Protein AF-A0A351Z888-F1 (afdb_monomer_lite)

pLDDT: mean 80.84, std 11.52, range [38.84, 94.94]

Sequence (73 aa):
RQSVLTHIAGGDYSSALIEMARLRKPVDDFFDTVLVMAEDAKIRFNRLSLLDEISTLFLDLADFSRIVTDDQT

Structure (mmCIF, N/CA/C/O backbone):
data_AF-A0A351Z888-F1
#
_entry.id   AF-A0A351Z888-F1
#
loop_
_atom_site.group_PDB
_atom_site.id
_atom_site.type_symbol
_atom_site.label_atom_id
_atom_site.label_alt_id
_atom_site.label_comp_id
_atom_site.label_asym_id
_atom_site.label_entity_id
_atom_site.label_seq_id
_atom_site.pdbx_PDB_ins_code
_atom_site.Cartn_x
_atom_site.Cartn_y
_atom_site.Cartn_z
_atom_site.occupancy
_atom_site.B_iso_or_equiv
_atom_site.auth_seq_id
_atom_site.auth_comp_id
_atom_site.auth_asym_id
_atom_site.auth_atom_id
_atom_site.pdbx_PDB_model_num
ATOM 1 N N . ARG A 1 1 ? 7.516 -4.614 -4.139 1.00 72.44 1 ARG A N 1
ATOM 2 C CA . ARG A 1 1 ? 8.332 -3.381 -4.273 1.00 72.44 1 ARG A CA 1
ATOM 3 C C . ARG A 1 1 ? 9.576 -3.565 -5.146 1.00 72.44 1 ARG A C 1
ATOM 5 O O . ARG A 1 1 ? 9.595 -2.989 -6.220 1.00 72.44 1 ARG A O 1
ATOM 12 N N . GLN A 1 2 ? 10.579 -4.368 -4.757 1.00 77.38 2 GLN A N 1
ATOM 13 C CA . GLN A 1 2 ? 11.865 -4.436 -5.485 1.00 77.38 2 GLN A CA 1
ATOM 14 C C . GLN A 1 2 ? 11.738 -4.792 -6.981 1.00 77.38 2 GLN A C 1
ATOM 16 O O . GLN A 1 2 ? 12.347 -4.128 -7.809 1.00 77.38 2 GLN A O 1
ATOM 21 N N . SER A 1 3 ? 10.917 -5.790 -7.329 1.00 79.19 3 SER A N 1
ATOM 22 C CA . SER A 1 3 ? 10.698 -6.197 -8.729 1.00 79.19 3 SER A CA 1
ATOM 23 C C . SER A 1 3 ? 10.062 -5.086 -9.580 1.00 79.19 3 SER A C 1
ATOM 25 O O . SER A 1 3 ? 10.539 -4.825 -10.679 1.00 79.19 3 SER A O 1
ATOM 27 N N . VAL A 1 4 ? 9.070 -4.362 -9.047 1.00 80.31 4 VAL A N 1
ATOM 28 C CA . VAL A 1 4 ? 8.417 -3.231 -9.736 1.0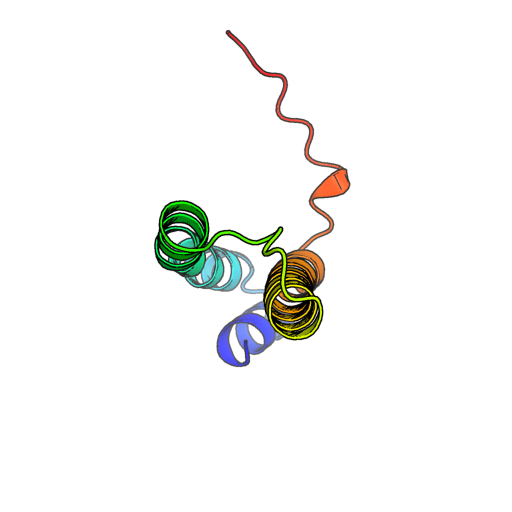0 80.31 4 VAL A CA 1
ATOM 29 C C . VAL A 1 4 ? 9.428 -2.125 -10.051 1.00 80.31 4 VAL A C 1
ATOM 31 O O . VAL A 1 4 ? 9.505 -1.675 -11.189 1.00 80.31 4 VAL A O 1
ATOM 34 N N . LEU A 1 5 ? 10.268 -1.747 -9.081 1.00 81.69 5 LEU A N 1
ATOM 35 C CA . LEU A 1 5 ? 11.305 -0.728 -9.284 1.00 81.69 5 LEU A CA 1
ATOM 36 C C . LEU A 1 5 ? 12.347 -1.153 -10.328 1.00 81.69 5 LEU A C 1
ATOM 38 O O . LEU A 1 5 ? 12.811 -0.323 -11.105 1.00 81.69 5 LEU A O 1
ATOM 42 N N . THR A 1 6 ? 12.693 -2.441 -10.386 1.00 85.44 6 THR A N 1
ATOM 43 C CA . THR A 1 6 ? 13.590 -2.976 -11.420 1.00 85.44 6 THR A CA 1
ATOM 44 C C . THR A 1 6 ? 12.970 -2.882 -12.817 1.00 85.44 6 THR A C 1
ATOM 46 O O . THR A 1 6 ? 13.662 -2.478 -13.749 1.00 85.44 6 THR A O 1
ATOM 49 N N . HIS A 1 7 ? 11.678 -3.192 -12.970 1.00 83.06 7 HIS A N 1
ATOM 50 C CA . HIS A 1 7 ? 10.973 -3.049 -14.249 1.00 83.06 7 HIS A CA 1
ATOM 51 C C . HIS A 1 7 ? 10.864 -1.580 -14.689 1.00 83.06 7 HIS A C 1
ATOM 53 O O . HIS A 1 7 ? 11.142 -1.277 -15.848 1.00 83.06 7 HIS A O 1
ATOM 59 N N . ILE A 1 8 ? 10.569 -0.661 -13.760 1.00 81.50 8 ILE A N 1
ATOM 60 C CA . ILE A 1 8 ? 10.546 0.790 -14.023 1.00 81.50 8 ILE A CA 1
ATOM 61 C C . ILE A 1 8 ? 11.925 1.285 -14.474 1.00 81.50 8 ILE A C 1
ATOM 63 O O . ILE A 1 8 ? 12.031 1.962 -15.494 1.00 81.50 8 ILE A O 1
ATOM 67 N N . ALA A 1 9 ? 12.993 0.918 -13.757 1.00 83.81 9 ALA A N 1
ATOM 68 C CA . ALA A 1 9 ? 14.358 1.317 -14.104 1.00 83.81 9 ALA A CA 1
ATOM 69 C C . ALA A 1 9 ? 14.814 0.763 -15.468 1.00 83.81 9 ALA A C 1
ATOM 71 O O . ALA A 1 9 ? 15.633 1.384 -16.142 1.00 83.81 9 ALA A O 1
ATOM 72 N N . GLY A 1 10 ? 14.278 -0.389 -15.879 1.00 85.12 10 GLY A N 1
ATOM 73 C CA . GLY A 1 10 ? 14.512 -0.991 -17.192 1.00 85.12 10 GLY A CA 1
ATOM 74 C C . GLY A 1 10 ? 13.620 -0.458 -18.320 1.00 85.12 10 GLY A C 1
ATOM 75 O O . GLY A 1 10 ? 13.777 -0.906 -19.453 1.00 85.12 10 GLY A O 1
ATOM 76 N N . GLY A 1 11 ? 12.684 0.459 -18.039 1.00 83.19 11 GLY A N 1
ATOM 77 C CA . GLY A 1 11 ? 11.712 0.975 -19.014 1.00 83.19 11 GLY A CA 1
ATOM 78 C C . GLY A 1 11 ? 10.578 0.002 -19.367 1.00 83.19 11 GLY A C 1
ATOM 79 O O . GLY A 1 11 ? 9.782 0.279 -20.264 1.00 83.19 11 GLY A O 1
ATOM 80 N N . ASP A 1 12 ? 10.472 -1.129 -18.667 1.00 86.94 12 ASP A N 1
ATOM 81 C CA . ASP A 1 12 ? 9.426 -2.133 -18.864 1.00 86.94 12 ASP A CA 1
ATOM 82 C C . ASP A 1 12 ? 8.205 -1.829 -17.985 1.00 86.94 12 ASP A C 1
ATOM 84 O O . ASP A 1 12 ? 7.893 -2.505 -17.000 1.00 86.94 12 ASP A O 1
ATOM 88 N N . TYR A 1 13 ? 7.495 -0.763 -18.349 1.00 81.88 13 TYR A N 1
ATOM 89 C CA . TYR A 1 13 ? 6.300 -0.325 -17.630 1.00 81.88 13 TYR A CA 1
ATOM 90 C C . TYR A 1 13 ? 5.156 -1.344 -17.695 1.00 81.88 13 TYR A C 1
ATOM 92 O O . TYR A 1 13 ? 4.346 -1.396 -16.774 1.00 81.88 13 TYR A O 1
ATOM 100 N N . SER A 1 14 ? 5.091 -2.181 -18.739 1.00 85.19 14 SER A N 1
ATOM 101 C CA . SER A 1 14 ? 4.059 -3.222 -18.847 1.00 85.19 14 SER A CA 1
ATOM 102 C C . SER A 1 14 ? 4.221 -4.277 -17.759 1.00 85.19 14 SER A C 1
ATOM 104 O O . SER A 1 14 ? 3.259 -4.571 -17.050 1.00 85.19 14 SER A O 1
ATOM 106 N N . SER A 1 15 ? 5.434 -4.800 -17.563 1.00 86.56 15 SER A N 1
ATOM 107 C CA . SER A 1 15 ? 5.691 -5.752 -16.478 1.00 86.56 15 SER A CA 1
ATOM 108 C C . SER A 1 15 ? 5.510 -5.107 -15.105 1.00 86.56 15 SER A C 1
ATOM 110 O O . SER A 1 15 ? 4.921 -5.721 -14.217 1.00 86.56 15 SER A O 1
ATOM 112 N N . ALA A 1 16 ? 5.927 -3.846 -14.938 1.00 84.31 16 ALA A N 1
ATOM 113 C CA . ALA A 1 16 ? 5.690 -3.101 -13.702 1.00 84.31 16 ALA A CA 1
ATOM 114 C C . ALA A 1 16 ? 4.186 -2.970 -13.384 1.00 84.31 16 ALA A C 1
ATOM 116 O O . ALA A 1 16 ? 3.772 -3.243 -12.258 1.00 84.31 16 ALA A O 1
ATOM 117 N N . LEU A 1 17 ? 3.357 -2.623 -14.377 1.00 83.25 17 LEU A N 1
ATOM 118 C CA . LEU A 1 17 ? 1.901 -2.520 -14.239 1.00 83.25 17 LEU A CA 1
ATOM 119 C C . LEU A 1 17 ? 1.245 -3.872 -13.936 1.00 83.25 17 LEU A C 1
ATOM 121 O O . LEU A 1 17 ? 0.352 -3.931 -13.095 1.00 83.25 17 LEU A O 1
ATOM 125 N N . ILE A 1 18 ? 1.687 -4.960 -14.575 1.00 87.31 18 ILE A N 1
ATOM 126 C CA . ILE A 1 18 ? 1.170 -6.314 -14.315 1.00 87.31 18 ILE A CA 1
ATOM 127 C C . ILE A 1 18 ? 1.477 -6.747 -12.880 1.00 87.31 18 ILE A C 1
ATOM 129 O O . ILE A 1 18 ? 0.601 -7.274 -12.195 1.00 87.31 18 ILE A O 1
ATOM 133 N N . GLU A 1 19 ? 2.699 -6.511 -12.402 1.00 85.50 19 GLU A N 1
ATOM 134 C CA . GLU A 1 19 ? 3.073 -6.818 -11.020 1.00 85.50 19 GLU A CA 1
ATOM 135 C C . GLU A 1 19 ? 2.279 -5.969 -10.019 1.00 85.50 19 GLU A C 1
ATOM 137 O O . GLU A 1 19 ? 1.810 -6.487 -9.006 1.00 85.50 19 GLU A O 1
ATOM 142 N N . MET A 1 20 ? 2.038 -4.692 -10.324 1.00 81.94 20 MET A N 1
ATOM 143 C CA . MET A 1 20 ? 1.180 -3.833 -9.502 1.00 81.94 20 MET A CA 1
ATOM 144 C C . MET A 1 20 ? -0.288 -4.276 -9.524 1.00 81.94 20 MET A C 1
ATOM 146 O O . MET A 1 20 ? -0.945 -4.265 -8.486 1.00 81.94 20 MET A O 1
ATOM 150 N N . ALA A 1 21 ? -0.804 -4.750 -10.660 1.00 86.25 21 ALA A N 1
ATOM 151 C CA . ALA A 1 21 ? -2.172 -5.255 -10.770 1.00 86.25 21 ALA A CA 1
ATOM 152 C C . ALA A 1 21 ? -2.425 -6.477 -9.871 1.00 86.25 21 ALA A C 1
ATOM 154 O O . ALA A 1 21 ? -3.548 -6.680 -9.409 1.00 86.25 21 ALA A O 1
ATOM 155 N N . ARG A 1 22 ? -1.388 -7.264 -9.551 1.00 86.12 22 ARG A N 1
ATOM 156 C CA . ARG A 1 22 ? -1.494 -8.379 -8.593 1.00 86.12 22 ARG A CA 1
ATOM 157 C C . ARG A 1 22 ? -1.775 -7.918 -7.167 1.00 86.12 22 ARG A C 1
ATOM 159 O O . ARG A 1 22 ? -2.315 -8.701 -6.393 1.00 86.12 22 ARG A O 1
ATOM 166 N N . LEU A 1 23 ? -1.448 -6.671 -6.823 1.00 83.56 23 LEU A N 1
ATOM 167 C CA . LEU A 1 23 ? -1.761 -6.097 -5.514 1.00 83.56 23 LEU A CA 1
ATOM 168 C C . LEU A 1 23 ? -3.244 -5.756 -5.367 1.00 83.56 23 LEU A C 1
ATOM 170 O O . LEU A 1 23 ? -3.708 -5.647 -4.241 1.00 83.56 23 LEU A O 1
ATOM 174 N N . ARG A 1 24 ? -4.008 -5.656 -6.462 1.00 84.50 24 ARG A N 1
ATOM 175 C CA . ARG A 1 24 ? -5.439 -5.332 -6.407 1.00 84.50 24 ARG A CA 1
ATOM 176 C C . ARG A 1 24 ? -6.208 -6.265 -5.473 1.00 84.50 24 ARG A C 1
ATOM 178 O O . ARG A 1 24 ? -6.821 -5.804 -4.526 1.00 84.50 24 ARG A O 1
ATOM 185 N N . LYS A 1 25 ? -6.115 -7.578 -5.698 1.00 85.44 25 LYS A N 1
ATOM 186 C CA . LYS A 1 25 ? -6.855 -8.577 -4.914 1.00 85.44 25 LYS A CA 1
ATOM 187 C C . LYS A 1 25 ? -6.538 -8.537 -3.405 1.00 85.44 25 LYS A C 1
ATOM 189 O O . LYS A 1 25 ? -7.481 -8.437 -2.631 1.00 85.44 25 LYS A O 1
ATOM 194 N N . PRO A 1 26 ? -5.266 -8.578 -2.960 1.00 86.56 26 PRO A N 1
ATOM 195 C CA . PRO A 1 26 ? -4.952 -8.494 -1.533 1.00 86.56 26 PRO A CA 1
ATOM 196 C C . PRO A 1 26 ? -5.257 -7.122 -0.913 1.00 86.56 26 PRO A C 1
ATOM 198 O O . PRO A 1 26 ? -5.500 -7.056 0.289 1.00 86.56 26 PRO A O 1
ATOM 201 N N . VAL A 1 27 ? -5.252 -6.036 -1.695 1.00 85.81 27 VAL A N 1
ATOM 202 C CA . VAL A 1 27 ? -5.679 -4.708 -1.226 1.00 85.81 27 VAL A CA 1
ATOM 203 C C . VAL A 1 27 ? -7.194 -4.668 -1.035 1.00 85.81 27 VAL A C 1
ATOM 205 O O . VAL A 1 27 ? -7.648 -4.251 0.027 1.00 85.81 27 VAL A O 1
ATOM 208 N N . ASP A 1 28 ? -7.964 -5.157 -2.007 1.00 84.88 28 ASP A N 1
ATOM 209 C CA . ASP A 1 28 ? -9.424 -5.271 -1.910 1.00 84.88 28 ASP A CA 1
ATOM 210 C C . ASP A 1 28 ? -9.809 -6.127 -0.688 1.00 84.88 28 ASP A C 1
ATOM 212 O O . ASP A 1 28 ? -10.558 -5.677 0.176 1.00 84.88 28 ASP A O 1
ATOM 216 N N . ASP A 1 29 ? -9.193 -7.306 -0.533 1.00 87.62 29 ASP A N 1
ATOM 217 C CA . ASP A 1 29 ? -9.440 -8.203 0.604 1.00 87.62 29 ASP A CA 1
ATOM 218 C C . ASP A 1 29 ? -9.079 -7.545 1.952 1.00 87.62 29 ASP A C 1
ATOM 220 O O . ASP A 1 29 ? -9.733 -7.788 2.970 1.00 87.62 29 ASP A O 1
ATOM 224 N N . PHE A 1 30 ? -8.046 -6.695 1.988 1.00 84.75 30 PHE A N 1
ATOM 225 C CA . PHE A 1 30 ? -7.709 -5.915 3.178 1.00 84.75 30 PHE A CA 1
ATOM 226 C C . PHE A 1 30 ? -8.818 -4.913 3.518 1.00 84.75 30 PHE A C 1
ATOM 228 O O . PHE A 1 30 ? -9.222 -4.845 4.676 1.00 84.75 30 PHE A O 1
ATOM 235 N N . PHE A 1 31 ? -9.344 -4.167 2.545 1.00 83.44 31 PHE A N 1
ATOM 236 C CA . PHE A 1 31 ? -10.432 -3.214 2.788 1.00 83.44 31 PHE A CA 1
ATOM 237 C C . PHE A 1 31 ? -11.754 -3.892 3.161 1.00 83.44 31 PHE A C 1
ATOM 239 O O . PHE A 1 31 ? -12.479 -3.364 4.004 1.00 83.44 31 PHE A O 1
ATOM 246 N N . ASP A 1 32 ? -12.034 -5.073 2.611 1.00 86.06 32 ASP A N 1
ATOM 247 C CA . ASP A 1 32 ? -13.226 -5.858 2.951 1.00 86.06 32 ASP A CA 1
ATOM 248 C C . ASP A 1 32 ? -13.190 -6.382 4.395 1.00 86.06 32 ASP A C 1
ATOM 250 O O . ASP A 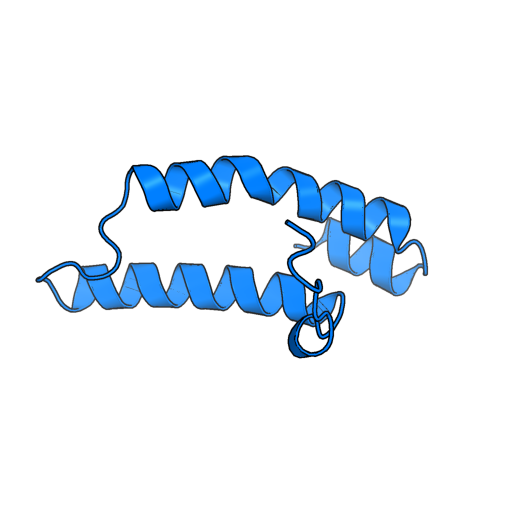1 32 ? -14.229 -6.577 5.029 1.00 86.06 32 ASP A O 1
ATOM 254 N N . THR A 1 33 ? -11.992 -6.626 4.933 1.00 83.88 33 THR A N 1
ATOM 255 C CA . THR A 1 33 ? -11.809 -7.304 6.227 1.00 83.88 33 THR A CA 1
ATOM 256 C C . THR A 1 33 ? -11.312 -6.397 7.351 1.00 83.88 33 THR A C 1
ATOM 258 O O . THR A 1 33 ? -11.429 -6.760 8.525 1.00 83.88 33 THR A O 1
ATOM 261 N N . VAL A 1 34 ? -10.762 -5.220 7.038 1.00 85.00 34 VAL A N 1
ATOM 262 C CA . VAL A 1 34 ? -10.117 -4.331 8.012 1.00 85.00 34 VAL A CA 1
ATOM 263 C C . VAL A 1 34 ? -10.863 -3.007 8.135 1.00 85.00 34 VAL A C 1
ATOM 265 O O . VAL A 1 34 ? -10.884 -2.183 7.225 1.00 85.00 34 VAL A O 1
ATOM 268 N N . LEU A 1 35 ? -11.372 -2.731 9.340 1.00 85.56 35 LEU A N 1
ATOM 269 C CA . LEU A 1 35 ? -11.876 -1.405 9.692 1.00 85.56 35 LEU A CA 1
ATOM 270 C C . LEU A 1 35 ? -10.702 -0.425 9.856 1.00 85.56 35 LEU A C 1
ATOM 272 O O . LEU A 1 35 ? -10.066 -0.361 10.909 1.00 85.56 35 LEU A O 1
ATOM 276 N N . VAL A 1 36 ? -10.411 0.346 8.808 1.00 84.25 36 VAL A N 1
ATOM 277 C CA . VAL A 1 36 ? -9.294 1.311 8.780 1.00 84.25 36 VAL A CA 1
ATOM 278 C C . VAL A 1 36 ? -9.461 2.396 9.846 1.00 84.25 36 VAL A C 1
ATOM 280 O O . VAL A 1 36 ? -8.514 2.724 10.558 1.00 84.25 36 VAL A O 1
ATOM 283 N N . MET A 1 37 ? -10.684 2.903 10.018 1.00 88.38 37 MET A N 1
ATOM 284 C CA . MET A 1 37 ? -11.028 3.912 11.026 1.00 88.38 37 MET A CA 1
ATOM 285 C C . MET A 1 37 ? -11.365 3.279 12.381 1.00 88.38 37 MET A C 1
ATOM 287 O O . MET A 1 37 ? -12.350 3.643 13.017 1.00 88.38 37 MET A O 1
ATOM 291 N N . ALA A 1 38 ? -10.549 2.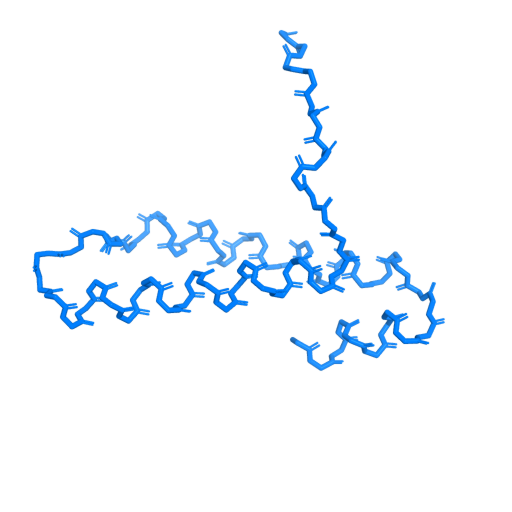318 12.819 1.00 89.38 38 ALA A N 1
ATOM 292 C CA . ALA A 1 38 ? -10.682 1.699 14.132 1.00 89.38 38 ALA A CA 1
ATOM 293 C C . ALA A 1 38 ? -10.676 2.754 15.256 1.00 89.38 38 ALA A C 1
ATOM 295 O O . ALA A 1 38 ? -9.994 3.781 15.161 1.00 89.38 38 ALA A O 1
ATOM 296 N N . GLU A 1 39 ? -11.412 2.488 16.337 1.00 90.38 39 GLU A N 1
ATOM 297 C CA . GLU A 1 39 ? -11.492 3.378 17.504 1.00 90.38 39 GLU A CA 1
ATOM 298 C C . GLU A 1 39 ? -10.118 3.555 18.167 1.00 90.38 39 GLU A C 1
ATOM 300 O O . GLU A 1 39 ? -9.690 4.680 18.455 1.00 90.38 39 GLU A O 1
ATOM 305 N N . ASP A 1 40 ? -9.379 2.450 18.313 1.00 94.94 40 ASP A N 1
ATOM 306 C CA . ASP A 1 40 ? -8.011 2.458 18.822 1.00 94.94 40 ASP A C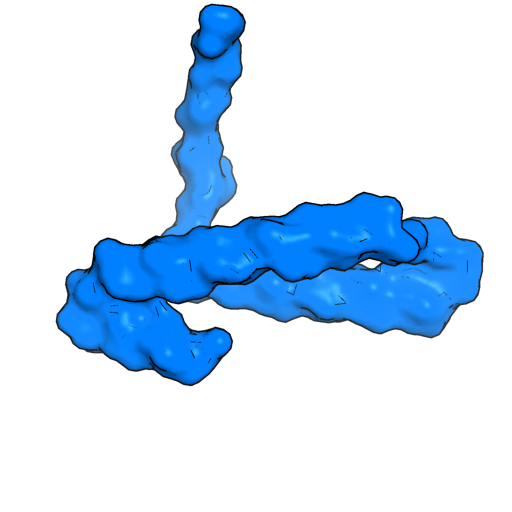A 1
ATOM 307 C C . ASP A 1 40 ? -7.086 3.239 17.874 1.00 94.94 40 ASP A C 1
ATOM 309 O O . ASP A 1 40 ? -6.873 2.883 16.710 1.00 94.94 40 ASP A O 1
ATOM 313 N N . ALA A 1 41 ? -6.500 4.313 18.404 1.00 93.56 41 ALA A N 1
ATOM 314 C CA . ALA A 1 41 ? -5.632 5.205 17.652 1.00 93.56 41 ALA A CA 1
ATOM 315 C C . ALA A 1 41 ? -4.358 4.529 17.123 1.00 93.56 41 ALA A C 1
ATOM 317 O O . ALA A 1 41 ? -3.892 4.892 16.044 1.00 93.56 41 ALA A O 1
ATOM 318 N N . LYS A 1 42 ? -3.800 3.545 17.838 1.00 94.44 42 LYS A N 1
ATOM 319 C CA . LYS A 1 42 ? -2.616 2.797 17.393 1.00 94.44 42 LYS A CA 1
ATOM 320 C C . LYS A 1 42 ? -2.960 1.880 16.228 1.00 94.44 42 LYS A C 1
ATOM 322 O O . LYS A 1 42 ? -2.202 1.829 15.261 1.00 94.44 42 LYS A O 1
ATOM 327 N N . ILE A 1 43 ? -4.102 1.192 16.296 1.00 92.75 43 ILE A N 1
ATOM 328 C CA . ILE A 1 43 ? -4.571 0.331 15.201 1.00 92.75 43 ILE A CA 1
ATOM 329 C C . ILE A 1 43 ? -4.863 1.184 13.968 1.00 92.75 43 ILE A C 1
ATOM 331 O O . ILE A 1 43 ? -4.355 0.888 12.889 1.00 92.75 43 ILE A O 1
ATOM 335 N N . ARG A 1 44 ? -5.604 2.283 14.135 1.00 93.25 44 ARG A N 1
ATOM 336 C CA . ARG A 1 44 ? -5.899 3.225 13.050 1.00 93.25 44 ARG A CA 1
ATOM 337 C C . ARG A 1 44 ? -4.629 3.762 12.397 1.00 93.25 44 ARG A C 1
ATOM 339 O O . ARG A 1 44 ? -4.517 3.727 11.177 1.00 93.25 44 ARG A O 1
ATOM 346 N N . PHE A 1 45 ? -3.656 4.205 13.194 1.00 93.62 45 PHE A N 1
ATOM 347 C CA . PHE A 1 45 ? -2.380 4.692 12.670 1.00 93.62 45 PHE A CA 1
ATOM 348 C C . PHE A 1 45 ? -1.646 3.615 11.866 1.00 93.62 45 PHE A C 1
ATOM 350 O O . PHE A 1 45 ? -1.229 3.880 10.747 1.00 93.62 45 PHE A O 1
ATOM 357 N N . ASN A 1 46 ? -1.564 2.383 12.379 1.00 92.88 46 ASN A N 1
ATOM 358 C CA . ASN A 1 46 ? -0.945 1.271 11.655 1.00 92.88 46 ASN A CA 1
ATOM 359 C C . ASN A 1 46 ? -1.615 1.016 10.295 1.00 92.88 46 ASN A C 1
ATOM 361 O O . ASN A 1 46 ? -0.922 0.849 9.293 1.00 92.88 46 ASN A O 1
ATOM 365 N N . ARG A 1 47 ? -2.954 1.019 10.245 1.00 92.12 47 ARG A N 1
ATOM 366 C CA . ARG A 1 47 ? -3.690 0.808 8.991 1.00 92.12 47 ARG A CA 1
ATOM 367 C C . ARG A 1 47 ? -3.476 1.954 8.010 1.00 92.12 47 ARG A C 1
ATOM 369 O O . ARG A 1 47 ? -3.225 1.686 6.842 1.00 92.12 47 ARG A O 1
ATOM 376 N N . LEU A 1 48 ? -3.495 3.199 8.479 1.00 90.94 48 LEU A N 1
ATOM 377 C CA . LEU A 1 48 ? -3.195 4.363 7.643 1.00 90.94 48 LEU A CA 1
ATOM 378 C C . LEU A 1 48 ? -1.762 4.325 7.095 1.00 90.94 48 LEU A C 1
ATOM 380 O O . LEU A 1 48 ? -1.574 4.603 5.918 1.00 90.94 48 LEU A O 1
ATOM 384 N N . SER A 1 49 ? -0.769 3.921 7.895 1.00 91.69 49 SER A N 1
ATOM 385 C CA . SER A 1 49 ? 0.612 3.767 7.416 1.00 91.69 49 SER A CA 1
ATOM 386 C C . SER A 1 49 ? 0.747 2.692 6.336 1.00 91.69 49 SER A C 1
ATOM 388 O O . SER A 1 49 ? 1.473 2.893 5.370 1.00 91.69 49 SER A O 1
ATOM 390 N N . LEU A 1 50 ? 0.031 1.568 6.463 1.00 88.62 50 LEU A N 1
ATOM 391 C CA . LEU A 1 50 ? 0.010 0.538 5.417 1.00 88.62 50 LEU A CA 1
ATOM 392 C C . LEU A 1 50 ? -0.601 1.070 4.114 1.00 88.62 50 LEU A C 1
ATOM 394 O O . LEU A 1 50 ? -0.073 0.811 3.036 1.00 88.62 50 LEU A O 1
ATOM 398 N N . LEU A 1 51 ? -1.693 1.833 4.208 1.00 88.00 51 LEU A N 1
ATOM 399 C CA . LEU A 1 51 ? -2.321 2.452 3.039 1.00 88.00 51 LEU A CA 1
ATOM 400 C C . LEU A 1 51 ? -1.420 3.495 2.375 1.00 88.00 51 LEU A C 1
ATOM 402 O O . LEU A 1 51 ? -1.375 3.560 1.149 1.00 88.00 51 LEU A O 1
ATOM 406 N N . ASP A 1 52 ? -0.685 4.273 3.165 1.00 88.44 52 ASP A N 1
ATOM 407 C CA . ASP A 1 52 ? 0.283 5.249 2.666 1.00 88.44 52 ASP A CA 1
ATOM 408 C C . ASP A 1 52 ? 1.441 4.577 1.911 1.00 88.44 52 ASP A C 1
ATOM 410 O O . ASP A 1 52 ? 1.806 5.009 0.817 1.00 88.44 52 ASP A O 1
ATOM 414 N N . GLU A 1 53 ? 1.962 3.457 2.423 1.00 86.94 53 GLU A N 1
ATOM 415 C CA . GLU A 1 53 ? 3.012 2.688 1.743 1.00 86.94 53 GLU A CA 1
ATOM 416 C C . G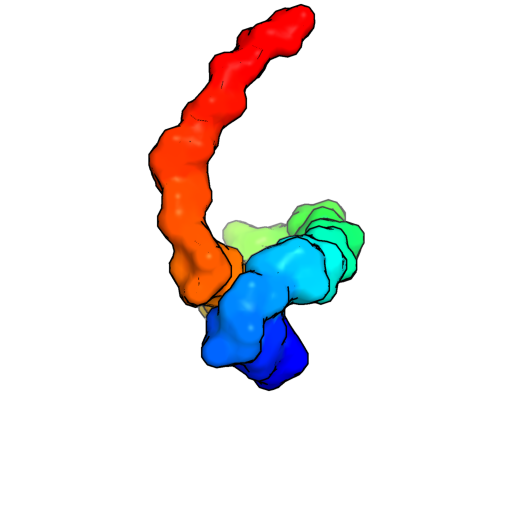LU A 1 53 ? 2.521 2.104 0.410 1.00 86.94 53 GLU A C 1
ATOM 418 O O . GLU A 1 53 ? 3.226 2.167 -0.602 1.00 86.94 53 GLU A O 1
ATOM 423 N N . ILE A 1 54 ? 1.293 1.576 0.389 1.00 83.62 54 ILE A N 1
ATOM 424 C CA . ILE A 1 54 ? 0.658 1.071 -0.832 1.00 83.62 54 ILE A CA 1
ATOM 425 C C . ILE A 1 54 ? 0.463 2.216 -1.833 1.00 83.62 54 ILE A C 1
ATOM 427 O O . ILE A 1 54 ? 0.864 2.084 -2.987 1.00 83.62 54 ILE A O 1
ATOM 431 N N . SER A 1 55 ? -0.095 3.348 -1.398 1.00 83.38 55 SER A N 1
ATOM 432 C CA . SER A 1 55 ? -0.312 4.538 -2.231 1.00 83.38 55 SER A CA 1
ATOM 433 C C . SER A 1 55 ? 0.996 5.061 -2.833 1.00 83.38 55 SER A C 1
ATOM 435 O O . SER A 1 55 ? 1.084 5.291 -4.038 1.00 83.38 55 SER A O 1
ATOM 437 N N . THR A 1 56 ? 2.049 5.153 -2.020 1.00 84.19 56 THR A N 1
ATOM 438 C CA . THR A 1 56 ? 3.381 5.591 -2.458 1.00 84.19 56 THR A CA 1
ATOM 439 C C . THR A 1 56 ? 3.952 4.662 -3.527 1.00 84.19 56 THR A C 1
ATOM 441 O O 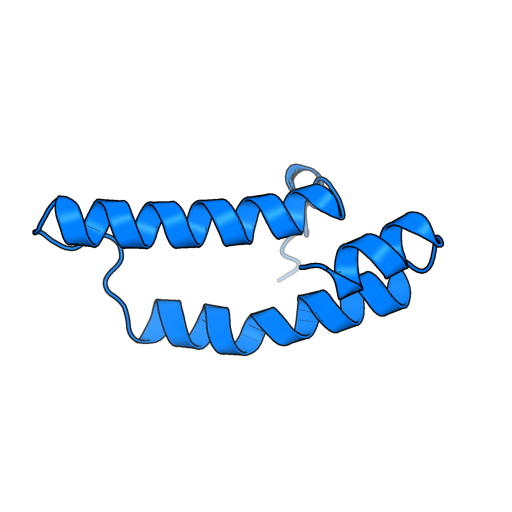. THR A 1 56 ? 4.509 5.130 -4.515 1.00 84.19 56 THR A O 1
ATOM 444 N N . LEU A 1 57 ? 3.754 3.347 -3.395 1.00 80.88 57 LEU A N 1
ATOM 445 C CA . LEU A 1 57 ? 4.185 2.387 -4.410 1.00 80.88 57 LEU A CA 1
ATOM 446 C C . LEU A 1 57 ? 3.474 2.594 -5.761 1.00 80.88 57 LEU A C 1
ATOM 448 O O . LEU A 1 57 ? 4.084 2.373 -6.806 1.00 80.88 57 LEU A O 1
ATOM 452 N N . PHE A 1 58 ? 2.203 3.007 -5.761 1.00 77.94 58 PHE A N 1
ATOM 453 C CA . PHE A 1 58 ? 1.493 3.365 -6.995 1.00 77.94 58 PHE A CA 1
ATOM 454 C C . PHE A 1 58 ? 2.003 4.684 -7.586 1.00 77.94 58 PHE A C 1
ATOM 456 O O . PHE A 1 58 ? 2.198 4.762 -8.800 1.00 77.94 58 PHE A O 1
ATOM 463 N N . LEU A 1 59 ? 2.277 5.682 -6.743 1.00 77.56 59 LEU A N 1
ATOM 464 C CA . LEU A 1 59 ? 2.822 6.975 -7.169 1.00 77.56 59 LEU A CA 1
ATOM 465 C C . LEU A 1 59 ? 4.243 6.864 -7.747 1.00 77.56 59 LEU A C 1
ATOM 467 O O . LEU A 1 59 ? 4.573 7.605 -8.669 1.00 77.56 59 LEU A O 1
ATOM 471 N N . ASP A 1 60 ? 5.053 5.911 -7.270 1.00 72.38 60 ASP A N 1
ATOM 472 C CA . ASP A 1 60 ? 6.382 5.604 -7.826 1.00 72.38 60 ASP A CA 1
ATOM 473 C C . ASP A 1 60 ? 6.311 5.155 -9.303 1.00 72.38 60 ASP A C 1
ATOM 475 O O . ASP A 1 60 ? 7.284 5.302 -10.045 1.00 72.38 60 ASP A O 1
ATOM 479 N N . LEU A 1 61 ? 5.176 4.594 -9.741 1.00 68.94 61 LEU A N 1
ATOM 480 C CA . LEU A 1 61 ? 4.976 4.124 -11.114 1.00 68.94 61 LEU A CA 1
ATOM 481 C C . LEU A 1 61 ? 4.403 5.215 -12.027 1.00 68.94 61 LEU A C 1
ATOM 483 O O . LEU A 1 61 ? 4.867 5.366 -13.158 1.00 68.94 61 LEU A O 1
ATOM 487 N N . ALA A 1 62 ? 3.388 5.944 -11.564 1.00 67.38 62 ALA A N 1
ATOM 488 C CA . ALA A 1 62 ? 2.800 7.071 -12.279 1.00 67.38 62 ALA A CA 1
ATOM 489 C C . ALA A 1 62 ? 1.930 7.919 -11.341 1.00 67.38 62 ALA A C 1
ATOM 491 O O . ALA A 1 62 ? 1.267 7.402 -10.443 1.00 67.38 62 ALA A O 1
ATOM 492 N N . ASP A 1 63 ? 1.861 9.226 -11.602 1.00 66.75 63 ASP A N 1
ATOM 493 C CA . ASP A 1 63 ? 0.886 10.095 -10.946 1.00 66.75 63 ASP A CA 1
ATOM 494 C C . ASP A 1 63 ? -0.516 9.860 -11.536 1.00 66.75 63 ASP A C 1
ATOM 496 O O . ASP A 1 63 ? -0.926 10.464 -12.533 1.00 66.75 63 ASP A O 1
ATOM 500 N N . PHE A 1 64 ? -1.255 8.946 -10.909 1.00 65.25 64 PHE A N 1
ATOM 501 C CA . PHE A 1 64 ? -2.621 8.602 -11.292 1.00 65.25 64 PHE A CA 1
ATOM 502 C C . PHE A 1 64 ? -3.658 9.671 -10.913 1.00 65.25 64 PHE A C 1
ATOM 504 O O . PHE A 1 64 ? -4.798 9.566 -11.360 1.00 65.25 64 PHE A O 1
ATOM 511 N N . SER A 1 65 ? -3.294 10.734 -10.174 1.00 64.38 65 SER A N 1
ATOM 512 C CA . SER A 1 65 ? -4.220 11.836 -9.838 1.00 64.38 65 SER A CA 1
ATOM 513 C C . SER A 1 65 ? -4.754 12.575 -11.072 1.00 64.38 65 SER A C 1
ATOM 515 O O . SER A 1 65 ? -5.735 13.315 -11.000 1.00 64.38 65 SER A O 1
ATOM 517 N N . ARG A 1 66 ? -4.100 12.372 -12.222 1.00 64.38 66 ARG A N 1
ATOM 518 C CA . ARG A 1 66 ? -4.439 12.963 -13.518 1.00 64.38 66 ARG A CA 1
ATOM 519 C C . ARG A 1 66 ? -5.252 12.027 -14.412 1.00 64.38 66 ARG A C 1
ATOM 521 O O . ARG A 1 66 ? -5.706 12.472 -15.464 1.00 64.38 66 ARG A O 1
ATOM 528 N N . ILE A 1 67 ? -5.444 10.763 -14.021 1.00 62.62 67 ILE A N 1
ATOM 529 C CA . ILE A 1 67 ? -6.343 9.854 -14.735 1.00 62.62 67 ILE A CA 1
ATOM 530 C C . ILE A 1 67 ? -7.765 10.141 -14.264 1.00 62.62 67 ILE A C 1
ATOM 532 O O . ILE A 1 67 ? -8.214 9.656 -13.231 1.00 62.62 67 ILE A O 1
ATOM 536 N N . VAL A 1 68 ? -8.472 10.950 -15.046 1.00 60.31 68 VAL A N 1
ATOM 537 C CA . VAL A 1 68 ? -9.922 11.089 -14.944 1.00 60.31 68 VAL A CA 1
ATOM 538 C C . VAL A 1 68 ? -10.511 10.031 -15.866 1.00 60.31 68 VAL A C 1
ATOM 540 O O . VAL A 1 68 ? -10.450 10.161 -17.086 1.00 60.31 68 VAL A O 1
ATOM 543 N N . THR A 1 69 ? -11.029 8.945 -15.305 1.00 54.66 69 THR A N 1
ATOM 544 C CA . THR A 1 69 ? -12.000 8.136 -16.038 1.00 54.66 69 THR A CA 1
ATOM 545 C C . THR A 1 69 ? -13.299 8.925 -16.013 1.00 54.66 69 THR A C 1
ATOM 547 O O . THR A 1 69 ? -13.911 9.038 -14.952 1.00 54.66 69 THR A O 1
ATOM 550 N N . ASP A 1 70 ? -13.688 9.520 -17.144 1.00 59.81 70 ASP A N 1
ATOM 551 C CA . ASP A 1 70 ? -15.082 9.918 -17.328 1.00 59.81 70 ASP A CA 1
ATOM 552 C C . ASP A 1 70 ? -15.911 8.662 -17.072 1.00 59.81 70 ASP A C 1
ATOM 554 O O . ASP A 1 70 ? -15.765 7.662 -17.780 1.00 59.81 70 ASP A O 1
ATOM 558 N N . ASP A 1 71 ? -16.703 8.695 -16.005 1.00 53.09 71 ASP A N 1
ATOM 559 C CA . ASP A 1 71 ? -17.650 7.651 -15.642 1.00 53.09 71 ASP A CA 1
ATOM 560 C C . ASP A 1 71 ? -18.741 7.641 -16.726 1.00 53.09 71 ASP A C 1
ATOM 562 O O . ASP A 1 71 ? -19.791 8.276 -16.614 1.00 53.09 71 ASP A O 1
ATOM 566 N N . GLN A 1 72 ? -18.427 7.027 -17.869 1.00 44.97 72 GLN A N 1
ATOM 567 C CA . GLN A 1 72 ? -19.382 6.747 -18.931 1.00 44.97 72 GLN A CA 1
ATOM 568 C C . GLN A 1 72 ? -20.223 5.566 -18.450 1.00 44.97 72 GLN A C 1
ATOM 570 O O . GLN A 1 72 ? -19.827 4.408 -18.563 1.00 44.97 72 GLN A O 1
ATOM 575 N N . THR A 1 73 ? -21.315 5.968 -17.804 1.00 38.84 73 THR A N 1
ATOM 576 C CA . THR A 1 73 ? -22.641 5.343 -17.673 1.00 38.84 73 THR A CA 1
ATOM 577 C C . THR A 1 73 ? -22.835 3.975 -18.329 1.00 38.84 73 THR A C 1
ATOM 579 O O . THR A 1 73 ? -22.568 3.839 -19.544 1.00 38.84 73 THR A O 1
#

Radius of gyration: 14.81 Å; chains: 1; bounding box: 37×22×38 Å

Foldseek 3Di:
DVVLVVCVVVVNLVVNVVVLVVVVVVVVVCVVPDDCPDPDPVSVVVSVVVVVVNVVSVVVSHDCVPDDDPPPD

Secondary structure (DSSP, 8-state):
-HHHHHHHHTT-HHHHHHHHHTTHHHHHHHHHH--TT-SSHHHHHHHHHHHHHHHHHHHTT--GGG-------